Protein AF-A0A9C9VFX3-F1 (afdb_monomer_lite)

Structure (mmCIF, N/CA/C/O backbone):
data_AF-A0A9C9VFX3-F1
#
_entry.id   AF-A0A9C9VFX3-F1
#
loop_
_atom_site.group_PDB
_atom_site.id
_atom_site.type_symbol
_atom_site.label_atom_id
_atom_site.label_alt_id
_atom_site.label_comp_id
_atom_site.label_asym_id
_atom_site.label_entity_id
_atom_site.label_seq_id
_atom_site.pdbx_PDB_ins_code
_atom_site.Cartn_x
_atom_site.Cartn_y
_atom_site.Cartn_z
_atom_site.occupancy
_atom_site.B_iso_or_equiv
_atom_site.auth_seq_id
_atom_site.auth_comp_id
_atom_site.auth_asym_id
_atom_site.auth_atom_id
_atom_site.pdbx_PDB_model_num
ATOM 1 N N . MET A 1 1 ? -6.877 1.352 10.271 1.00 96.31 1 MET A N 1
ATOM 2 C CA . MET A 1 1 ? -5.963 1.956 9.284 1.00 96.31 1 MET A CA 1
ATOM 3 C C . MET A 1 1 ? -5.619 0.929 8.211 1.00 96.31 1 MET A C 1
ATOM 5 O O . MET A 1 1 ? -5.353 -0.226 8.544 1.00 96.31 1 MET A O 1
ATOM 9 N N . LEU A 1 2 ? -5.670 1.345 6.948 1.00 98.44 2 LEU A N 1
ATOM 10 C CA . LEU A 1 2 ? -5.241 0.596 5.768 1.00 98.44 2 LEU A CA 1
ATOM 11 C C . LEU A 1 2 ? -3.828 1.050 5.392 1.00 98.44 2 LEU A C 1
ATOM 13 O O . LEU A 1 2 ? -3.594 2.249 5.270 1.00 98.44 2 LEU A O 1
ATOM 17 N N . LEU A 1 3 ? -2.905 0.109 5.200 1.00 98.44 3 LEU A N 1
ATOM 18 C CA . LEU A 1 3 ? -1.584 0.405 4.649 1.00 98.44 3 LEU A CA 1
ATOM 19 C C . LEU A 1 3 ? -1.596 0.157 3.139 1.00 98.44 3 LEU A C 1
ATOM 21 O O . LEU A 1 3 ? -1.888 -0.952 2.693 1.00 98.44 3 LEU A O 1
ATOM 25 N N . MET A 1 4 ? -1.273 1.192 2.371 1.00 97.94 4 MET A N 1
ATOM 26 C CA . MET A 1 4 ? -1.066 1.143 0.929 1.00 97.94 4 MET A CA 1
ATOM 27 C C . MET A 1 4 ? 0.438 1.100 0.644 1.00 97.94 4 MET A C 1
ATOM 29 O O . MET A 1 4 ? 1.141 2.072 0.929 1.00 97.94 4 MET A O 1
ATOM 33 N N . ILE A 1 5 ? 0.921 0.002 0.064 1.00 97.44 5 ILE A N 1
ATOM 34 C CA . ILE A 1 5 ? 2.276 -0.079 -0.489 1.00 97.44 5 ILE A CA 1
A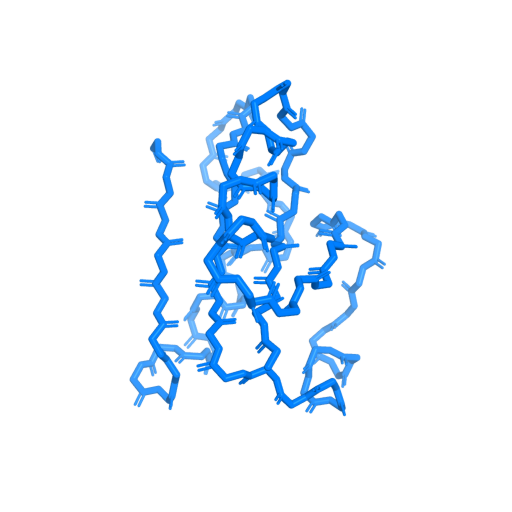TOM 35 C C . ILE A 1 5 ? 2.231 0.413 -1.936 1.00 97.44 5 ILE A C 1
ATOM 37 O O . ILE A 1 5 ? 1.645 -0.241 -2.796 1.00 97.44 5 ILE A O 1
ATOM 41 N N . ASP A 1 6 ? 2.825 1.579 -2.178 1.00 96.31 6 ASP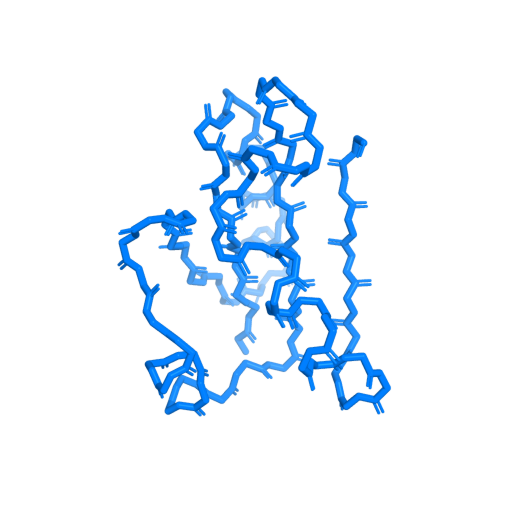 A N 1
ATOM 42 C CA . ASP A 1 6 ? 2.911 2.228 -3.483 1.00 96.31 6 ASP A CA 1
ATOM 43 C C . ASP A 1 6 ? 4.136 1.724 -4.261 1.00 96.31 6 ASP A C 1
ATOM 45 O O . ASP A 1 6 ? 5.283 1.963 -3.874 1.00 96.31 6 ASP A O 1
ATOM 49 N N . ASN A 1 7 ? 3.892 1.054 -5.384 1.00 94.44 7 ASN A N 1
ATOM 50 C CA . ASN A 1 7 ? 4.903 0.631 -6.352 1.00 94.44 7 ASN A CA 1
ATOM 51 C C . ASN A 1 7 ? 5.164 1.710 -7.420 1.00 94.44 7 ASN A C 1
ATOM 53 O O . ASN A 1 7 ? 5.469 1.386 -8.564 1.00 94.44 7 ASN A O 1
ATOM 57 N N . TYR A 1 8 ? 5.063 2.992 -7.049 1.00 92.62 8 TYR A N 1
ATOM 58 C CA . TYR A 1 8 ? 5.260 4.145 -7.934 1.00 92.62 8 TYR A CA 1
ATOM 59 C C . TYR A 1 8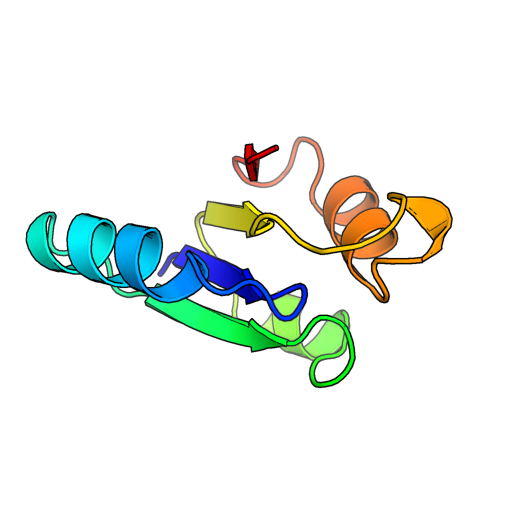 ? 4.249 4.217 -9.087 1.00 92.62 8 TYR A C 1
ATOM 61 O O . TYR A 1 8 ? 4.598 4.569 -10.218 1.00 92.62 8 TYR A O 1
ATOM 69 N N . ASP A 1 9 ? 2.983 3.906 -8.807 1.00 91.81 9 ASP A N 1
ATOM 70 C CA . ASP A 1 9 ? 1.935 3.934 -9.824 1.00 91.81 9 ASP A CA 1
ATOM 71 C C . ASP A 1 9 ? 1.175 5.260 -9.883 1.00 91.81 9 ASP A C 1
ATOM 73 O O . ASP A 1 9 ? 0.947 5.956 -8.893 1.00 91.81 9 ASP A O 1
ATOM 77 N N . SER A 1 10 ? 0.739 5.605 -11.094 1.00 91.81 10 SER A N 1
ATOM 78 C CA . SER A 1 10 ? -0.011 6.836 -11.345 1.00 91.81 10 SER A CA 1
ATOM 79 C C . SER A 1 10 ? -1.456 6.774 -10.837 1.00 91.81 10 SER A C 1
ATOM 81 O O . SER A 1 10 ? -2.092 7.820 -10.707 1.00 91.81 10 SER A O 1
ATOM 83 N N . PHE A 1 11 ? -1.990 5.585 -10.534 1.00 93.06 11 PHE A N 1
ATOM 84 C CA . PHE A 1 11 ? -3.35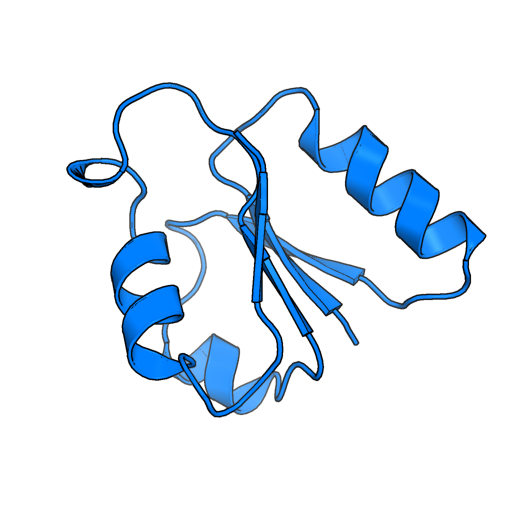9 5.396 -10.053 1.00 93.06 11 PHE A CA 1
ATOM 85 C C . PHE A 1 11 ? -3.465 5.166 -8.543 1.00 93.06 11 PHE A C 1
ATOM 87 O O . PHE A 1 11 ? -4.589 5.120 -8.037 1.00 93.06 11 PHE A O 1
ATOM 94 N N . THR A 1 12 ? -2.354 5.100 -7.797 1.00 94.75 12 THR A N 1
ATOM 95 C CA . THR A 1 12 ? -2.359 4.939 -6.329 1.00 94.75 12 THR A CA 1
ATOM 96 C C . THR A 1 12 ? -3.310 5.934 -5.650 1.00 94.75 12 THR A C 1
ATOM 98 O O . THR A 1 12 ? -4.127 5.550 -4.811 1.00 94.75 12 THR A O 1
ATOM 101 N N . TYR A 1 13 ? -3.303 7.201 -6.075 1.00 93.56 13 TYR A N 1
ATOM 102 C CA . TYR A 1 13 ? -4.164 8.237 -5.494 1.00 93.56 13 TYR A CA 1
ATOM 103 C C . TYR A 1 13 ? -5.661 8.054 -5.768 1.00 93.56 13 TYR A C 1
ATOM 105 O O . TYR A 1 13 ? -6.466 8.485 -4.947 1.00 93.56 13 TYR A O 1
ATOM 113 N N . ASN A 1 14 ? -6.051 7.366 -6.845 1.00 96.44 14 ASN A N 1
ATOM 114 C CA . ASN A 1 14 ? -7.462 7.048 -7.082 1.00 96.44 14 ASN A CA 1
ATOM 115 C C . ASN A 1 14 ? -7.989 6.090 -6.004 1.00 96.44 14 ASN A C 1
ATOM 117 O O . ASN A 1 14 ? -9.095 6.270 -5.498 1.00 96.44 14 ASN A O 1
ATOM 121 N N . LEU A 1 15 ? -7.179 5.095 -5.625 1.00 96.12 15 LEU A N 1
ATOM 122 C CA . LEU A 1 15 ? -7.523 4.150 -4.562 1.00 96.12 15 LEU A CA 1
ATOM 123 C C . LEU A 1 15 ? -7.554 4.850 -3.201 1.00 96.12 15 LEU A C 1
ATOM 125 O O . LEU A 1 15 ? -8.526 4.710 -2.463 1.00 96.12 15 LEU A O 1
ATOM 129 N N . VAL A 1 16 ? -6.521 5.640 -2.890 1.00 97.19 16 VAL A N 1
ATOM 130 C CA . VAL A 1 16 ? -6.433 6.407 -1.634 1.00 97.19 16 VAL A CA 1
ATOM 131 C C . VAL A 1 16 ? -7.637 7.335 -1.473 1.00 97.19 16 VAL A C 1
ATOM 133 O O . VAL A 1 16 ? -8.251 7.349 -0.408 1.00 97.19 16 VAL A O 1
ATOM 136 N N . GLN A 1 17 ? -8.009 8.071 -2.527 1.00 98.19 17 GLN A N 1
ATOM 137 C CA . GLN A 1 17 ? -9.168 8.960 -2.495 1.00 98.19 17 GLN A CA 1
ATOM 138 C C . GLN A 1 17 ? -10.453 8.181 -2.205 1.00 98.19 17 GLN A C 1
ATOM 140 O O . GLN A 1 17 ? -11.191 8.555 -1.298 1.00 98.19 17 GLN A O 1
ATOM 145 N N . TYR A 1 18 ? -10.702 7.084 -2.923 1.00 97.81 18 TYR A N 1
ATOM 146 C CA . TYR A 1 18 ? -11.925 6.305 -2.741 1.00 97.81 18 TYR A CA 1
ATOM 147 C C . TYR A 1 18 ? -12.022 5.681 -1.341 1.00 97.81 18 TYR A C 1
ATOM 149 O O . TYR A 1 18 ? -13.073 5.731 -0.707 1.00 97.81 18 TYR A O 1
ATOM 157 N N . PHE A 1 19 ? -10.922 5.151 -0.800 1.00 97.75 19 PHE A N 1
ATOM 158 C CA . PHE A 1 19 ? -10.897 4.678 0.586 1.00 97.75 19 PHE A CA 1
ATOM 159 C C . PHE A 1 19 ? -11.148 5.814 1.588 1.00 97.75 19 PHE A C 1
ATOM 161 O O . PHE A 1 19 ? -11.898 5.625 2.547 1.00 97.75 19 PHE A O 1
ATOM 168 N N . GLY A 1 20 ? -10.595 7.002 1.337 1.00 97.62 20 GLY A N 1
ATOM 169 C CA . GLY A 1 20 ? -10.874 8.199 2.127 1.00 97.62 20 GLY A CA 1
ATOM 170 C C . GLY A 1 20 ? -12.350 8.615 2.087 1.00 97.62 20 GLY A C 1
ATOM 171 O O . GLY A 1 20 ? -12.921 8.929 3.129 1.00 97.62 20 GLY A O 1
ATOM 172 N N . GLU A 1 21 ? -13.002 8.547 0.922 1.00 98.38 21 GLU A N 1
ATOM 173 C CA . GLU A 1 21 ? -14.447 8.792 0.765 1.00 98.38 21 GLU A CA 1
ATOM 174 C C . GLU A 1 21 ? -15.300 7.791 1.565 1.00 98.38 21 GLU A C 1
ATOM 176 O O . GLU A 1 21 ? -16.368 8.145 2.066 1.00 98.38 21 GLU A O 1
ATOM 181 N N . LEU A 1 22 ? -14.808 6.562 1.755 1.00 97.88 22 LEU A N 1
ATOM 182 C CA . LEU A 1 22 ? -15.420 5.542 2.615 1.00 97.88 22 LEU A CA 1
ATOM 183 C C . LEU A 1 22 ? -15.100 5.720 4.113 1.00 97.88 22 LEU A C 1
ATOM 185 O O . LEU A 1 22 ? -15.538 4.911 4.932 1.00 97.88 22 LEU A O 1
ATOM 189 N N . GLY A 1 23 ? -14.348 6.757 4.490 1.00 97.69 23 GLY A N 1
ATOM 190 C CA . GLY A 1 23 ? -13.949 7.026 5.873 1.00 97.69 23 GLY A CA 1
ATOM 191 C C . GLY A 1 23 ? -12.815 6.134 6.384 1.00 97.69 23 GLY A C 1
ATOM 192 O O . GLY A 1 23 ? -12.627 6.019 7.596 1.00 97.69 23 GLY A O 1
ATOM 193 N N . VAL A 1 24 ? -12.066 5.484 5.489 1.00 98.12 24 VAL A N 1
ATOM 194 C CA . VAL A 1 24 ? -10.904 4.667 5.852 1.00 98.12 24 VAL A CA 1
ATOM 195 C C . VAL A 1 24 ? -9.673 5.561 5.966 1.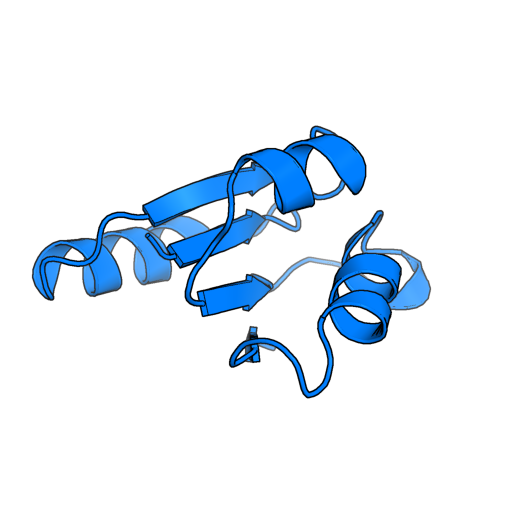00 98.12 24 VAL A C 1
ATOM 197 O O . VAL A 1 24 ? -9.310 6.272 5.033 1.00 98.12 24 VAL A O 1
ATOM 200 N N . GLU A 1 25 ? -8.995 5.490 7.106 1.00 97.81 25 GLU A N 1
ATOM 201 C CA . GLU A 1 25 ? -7.664 6.071 7.274 1.00 97.81 25 GLU A CA 1
ATOM 202 C C . GLU A 1 25 ? -6.638 5.246 6.487 1.00 97.81 25 GLU A C 1
ATOM 204 O O . GLU A 1 25 ? -6.460 4.053 6.765 1.00 97.81 25 GLU A O 1
ATOM 209 N N . VAL A 1 26 ? -5.981 5.883 5.516 1.00 98.12 26 VAL A N 1
ATOM 210 C CA . VAL A 1 26 ? -4.986 5.262 4.636 1.00 98.12 26 VAL A CA 1
ATOM 211 C C . VAL A 1 26 ? -3.607 5.856 4.902 1.00 98.12 26 VAL A C 1
ATOM 213 O O . VAL A 1 26 ? -3.416 7.060 4.758 1.00 98.12 26 VAL A O 1
ATOM 216 N N . GLU A 1 27 ? -2.648 4.994 5.223 1.00 98.06 27 GLU A N 1
ATOM 217 C CA . GLU A 1 27 ? -1.222 5.318 5.274 1.00 98.06 27 GLU A CA 1
ATOM 218 C C . GLU A 1 27 ? -0.570 4.812 3.984 1.00 98.06 27 GLU A C 1
ATOM 220 O O . GLU A 1 27 ? -0.720 3.641 3.636 1.00 98.06 27 GLU A O 1
ATOM 225 N N . VAL A 1 28 ? 0.142 5.678 3.258 1.00 97.88 28 VAL A N 1
ATOM 226 C CA . VAL A 1 28 ? 0.814 5.313 1.998 1.00 97.88 28 VAL A CA 1
ATOM 227 C C . VAL A 1 28 ? 2.319 5.265 2.217 1.00 97.88 28 VAL A C 1
ATOM 229 O O . VAL A 1 28 ? 2.917 6.240 2.672 1.00 97.88 28 VAL A O 1
ATOM 232 N N . ARG A 1 29 ? 2.949 4.148 1.849 1.00 97.62 29 ARG A N 1
ATOM 233 C CA . ARG A 1 29 ? 4.404 3.964 1.894 1.00 97.62 29 ARG A CA 1
ATOM 234 C C . ARG A 1 29 ? 4.891 3.396 0.574 1.00 97.62 29 ARG A C 1
ATOM 236 O O . ARG A 1 29 ? 4.271 2.493 0.033 1.00 97.62 29 ARG A O 1
ATOM 243 N N . ARG A 1 30 ? 6.003 3.911 0.052 1.00 96.00 30 ARG A N 1
ATOM 244 C CA . ARG A 1 30 ? 6.619 3.334 -1.149 1.00 96.00 30 ARG A CA 1
ATOM 245 C C . ARG A 1 30 ? 7.312 2.023 -0.813 1.00 96.00 30 ARG A C 1
ATOM 247 O O . ARG A 1 30 ? 7.832 1.881 0.293 1.00 96.00 30 ARG A O 1
ATOM 254 N N . ASN A 1 31 ? 7.330 1.102 -1.771 1.00 94.94 31 ASN A N 1
ATOM 255 C CA . ASN A 1 31 ? 7.871 -0.254 -1.621 1.00 94.94 31 ASN A CA 1
ATOM 256 C C . ASN A 1 31 ? 9.366 -0.339 -1.230 1.00 94.94 31 ASN A C 1
ATOM 258 O O . ASN A 1 31 ? 9.844 -1.420 -0.890 1.00 94.94 31 ASN A O 1
ATOM 262 N N . ASP A 1 32 ? 10.089 0.778 -1.278 1.00 94.94 32 ASP A N 1
ATOM 263 C CA . ASP A 1 32 ? 11.511 0.931 -0.967 1.00 94.94 32 ASP A CA 1
ATOM 264 C C . ASP A 1 32 ? 11.778 1.927 0.181 1.00 94.94 32 ASP A C 1
ATOM 266 O O . ASP A 1 32 ? 12.927 2.150 0.562 1.00 94.94 32 ASP A O 1
ATOM 270 N N . CYS A 1 33 ? 10.725 2.527 0.744 1.00 96.31 33 CYS A N 1
ATOM 271 C CA . CYS A 1 33 ? 10.794 3.560 1.784 1.00 96.31 33 CYS A CA 1
ATOM 272 C C . CYS A 1 33 ? 10.158 3.108 3.110 1.00 96.31 33 CYS A C 1
ATOM 274 O O . CYS A 1 33 ? 9.751 3.950 3.916 1.00 96.31 33 CYS A O 1
ATOM 276 N N . VAL A 1 34 ? 10.008 1.799 3.311 1.00 96.50 34 VAL A N 1
ATOM 277 C CA . VAL A 1 34 ? 9.455 1.209 4.534 1.00 96.50 34 VAL A CA 1
ATOM 278 C C . VAL A 1 34 ? 10.071 -0.165 4.785 1.00 96.50 34 VAL A C 1
ATOM 280 O O . VAL A 1 34 ? 10.321 -0.908 3.835 1.00 96.50 34 VAL A O 1
ATOM 283 N N . THR A 1 35 ? 10.315 -0.511 6.048 1.00 97.12 35 THR A N 1
ATOM 284 C CA . THR A 1 35 ? 10.789 -1.850 6.441 1.00 97.12 35 THR A CA 1
ATOM 285 C C . THR A 1 35 ? 9.666 -2.716 7.012 1.00 97.12 35 THR A C 1
ATOM 287 O O . THR A 1 35 ? 8.610 -2.220 7.406 1.00 97.12 35 THR A O 1
ATOM 290 N N . MET A 1 36 ? 9.886 -4.031 7.095 1.00 97.06 36 MET A N 1
ATOM 291 C CA . MET A 1 36 ? 8.914 -4.956 7.691 1.00 97.06 36 MET A CA 1
ATOM 292 C C . MET A 1 36 ? 8.612 -4.604 9.155 1.00 97.06 36 MET A C 1
ATOM 294 O O . MET A 1 36 ? 7.456 -4.625 9.567 1.00 97.06 36 MET A O 1
ATOM 298 N N . GLU A 1 37 ? 9.629 -4.228 9.932 1.00 97.62 37 GLU A N 1
ATOM 299 C CA . GLU A 1 37 ? 9.479 -3.853 11.342 1.00 97.62 37 GLU A CA 1
ATOM 300 C C . GLU A 1 37 ? 8.633 -2.588 11.507 1.00 97.62 37 GLU A C 1
ATOM 302 O O . GLU A 1 37 ? 7.813 -2.499 12.421 1.00 97.62 37 GLU A O 1
ATOM 307 N N . GLU A 1 38 ? 8.798 -1.611 10.611 1.00 97.88 38 GLU A N 1
ATOM 308 C CA . GLU A 1 38 ? 7.964 -0.410 10.591 1.00 97.88 38 GLU A CA 1
ATOM 309 C C . GLU A 1 38 ? 6.507 -0.759 10.267 1.00 97.88 38 GLU A C 1
ATOM 311 O O . GLU A 1 38 ? 5.597 -0.239 10.912 1.00 97.88 38 GLU A O 1
ATOM 316 N N . ILE A 1 39 ? 6.271 -1.682 9.327 1.00 97.62 39 ILE A N 1
ATOM 317 C CA . ILE A 1 39 ? 4.922 -2.165 8.992 1.00 97.62 39 ILE A CA 1
ATOM 318 C C . ILE A 1 39 ? 4.284 -2.895 10.180 1.00 97.62 39 ILE A C 1
ATOM 320 O O . ILE A 1 39 ? 3.113 -2.663 10.482 1.00 97.62 39 ILE A O 1
ATOM 324 N N . GLU A 1 40 ? 5.028 -3.750 10.883 1.00 97.25 40 GLU A N 1
ATOM 325 C CA . GLU A 1 40 ? 4.529 -4.414 12.092 1.00 97.25 40 GLU A CA 1
ATOM 326 C C . GLU A 1 40 ? 4.187 -3.402 13.194 1.00 97.25 40 GLU A C 1
ATOM 328 O O . GLU A 1 40 ? 3.128 -3.503 13.818 1.00 97.25 40 GLU A O 1
ATOM 333 N N . ALA A 1 41 ? 5.040 -2.394 13.402 1.00 98.00 41 ALA A N 1
ATOM 334 C CA . ALA A 1 41 ? 4.820 -1.342 14.391 1.00 98.00 41 ALA A CA 1
ATOM 335 C C . ALA A 1 41 ? 3.606 -0.457 14.060 1.00 98.00 41 ALA A C 1
ATOM 337 O O . ALA A 1 41 ? 2.915 0.008 14.968 1.00 98.00 41 ALA A O 1
ATOM 338 N N . LEU A 1 42 ? 3.323 -0.255 12.770 1.00 97.31 42 LEU A N 1
ATOM 339 C CA . LEU A 1 42 ? 2.126 0.432 12.282 1.00 97.31 42 LEU A CA 1
ATOM 340 C C . LEU A 1 42 ? 0.830 -0.349 12.557 1.00 97.31 42 LEU A C 1
ATOM 342 O O . LEU A 1 42 ? -0.245 0.251 12.564 1.00 97.31 42 LEU A O 1
ATOM 346 N N . ALA A 1 43 ? 0.917 -1.665 12.780 1.00 97.50 43 ALA A N 1
ATOM 347 C CA . ALA A 1 43 ? -0.210 -2.555 13.064 1.00 97.50 43 ALA A CA 1
ATOM 348 C C . ALA A 1 43 ? -1.428 -2.348 12.124 1.00 97.50 43 ALA A C 1
ATOM 350 O O . ALA A 1 43 ? -2.547 -2.094 12.595 1.00 97.50 43 ALA A O 1
ATOM 351 N N . PRO A 1 44 ? -1.247 -2.432 10.788 1.00 98.00 44 PRO A N 1
ATOM 352 C CA . PRO A 1 44 ? -2.333 -2.210 9.841 1.00 98.00 44 PRO A CA 1
ATOM 353 C C . PRO A 1 44 ? -3.430 -3.272 9.970 1.00 98.00 44 PRO A C 1
ATOM 355 O O . PRO A 1 44 ? -3.171 -4.445 10.230 1.00 98.00 44 PRO A O 1
ATOM 358 N N . GLN A 1 45 ? -4.677 -2.861 9.737 1.00 98.12 45 GLN A N 1
ATOM 359 C CA . GLN A 1 45 ? -5.835 -3.767 9.727 1.00 98.12 45 GLN A CA 1
ATOM 360 C C . GLN A 1 45 ? -6.074 -4.381 8.344 1.00 98.12 45 GLN A C 1
ATOM 362 O O . GLN A 1 45 ? -6.652 -5.460 8.239 1.00 98.12 45 GLN A O 1
ATOM 367 N N . TRP A 1 46 ? -5.628 -3.687 7.296 1.00 98.19 46 TRP A N 1
ATOM 368 C CA . TRP A 1 46 ? -5.733 -4.097 5.901 1.00 98.19 46 TRP A CA 1
ATOM 369 C C . TRP A 1 46 ? -4.473 -3.693 5.157 1.00 98.19 46 TRP A C 1
ATOM 371 O O . TRP A 1 46 ? -3.896 -2.640 5.443 1.00 98.19 46 TRP A O 1
ATOM 381 N N . LEU A 1 47 ? -4.101 -4.503 4.174 1.00 98.19 47 LEU A N 1
ATOM 382 C CA . LEU A 1 47 ? -2.991 -4.221 3.283 1.00 98.19 47 LEU A CA 1
ATOM 383 C C . LEU A 1 47 ? -3.492 -4.100 1.844 1.00 98.19 47 LEU A C 1
ATOM 385 O O . LEU A 1 47 ? -4.221 -4.970 1.362 1.00 98.19 47 LEU A O 1
ATOM 389 N N . VAL A 1 48 ? -3.077 -3.044 1.152 1.00 97.94 48 VAL A N 1
ATOM 390 C CA . VAL A 1 48 ? -3.273 -2.898 -0.291 1.00 97.94 48 VAL A CA 1
ATOM 391 C C . VAL A 1 48 ? -1.913 -2.740 -0.952 1.00 97.94 48 VAL A C 1
ATOM 393 O O . VAL A 1 48 ? -1.122 -1.893 -0.545 1.00 97.94 48 VAL A O 1
ATOM 396 N N . ILE A 1 49 ? -1.645 -3.558 -1.963 1.00 96.69 49 ILE A N 1
ATOM 397 C CA . ILE A 1 49 ? -0.488 -3.393 -2.843 1.00 96.69 49 ILE A CA 1
ATOM 398 C C . ILE A 1 49 ? -0.988 -2.678 -4.095 1.00 96.69 49 ILE A C 1
ATOM 400 O O . ILE A 1 49 ? -1.886 -3.187 -4.775 1.00 96.69 49 ILE A O 1
ATOM 404 N N . SER A 1 50 ? -0.460 -1.483 -4.360 1.00 94.31 50 SER A N 1
ATOM 405 C CA . SER A 1 50 ? -0.850 -0.704 -5.532 1.00 94.31 50 SER A CA 1
ATOM 406 C C . SER A 1 50 ? -0.409 -1.404 -6.824 1.00 94.31 50 SER A C 1
ATOM 408 O O . SER A 1 50 ? 0.526 -2.218 -6.791 1.00 94.31 50 SER A O 1
ATOM 410 N N . PRO A 1 51 ? -0.983 -1.015 -7.978 1.00 87.31 51 PRO A N 1
ATOM 411 C CA . PRO A 1 51 ? -0.372 -1.320 -9.265 1.00 87.31 51 PRO A CA 1
ATOM 412 C C . PRO A 1 51 ? 1.058 -0.773 -9.310 1.00 87.31 51 PRO A C 1
ATOM 414 O O . PRO A 1 51 ? 1.458 0.022 -8.455 1.00 87.31 51 PRO A O 1
ATOM 417 N N . GLY A 1 52 ? 1.825 -1.169 -10.315 1.00 83.88 52 GLY A N 1
ATOM 418 C CA . GLY A 1 52 ? 3.163 -0.644 -10.552 1.00 83.88 52 GLY A CA 1
ATOM 419 C C . GLY A 1 52 ? 3.635 -0.981 -11.960 1.00 83.88 52 GLY A C 1
ATOM 420 O O . GLY A 1 52 ? 3.142 -1.941 -12.560 1.00 83.88 52 GLY A O 1
ATOM 421 N N . PRO A 1 53 ? 4.578 -0.210 -12.522 1.00 72.62 53 PRO A N 1
ATOM 422 C CA . PRO A 1 53 ? 5.348 -0.695 -13.653 1.00 72.62 53 PRO A CA 1
ATOM 423 C C . PRO A 1 53 ? 6.190 -1.900 -13.201 1.00 72.62 53 PRO A C 1
ATOM 425 O O . PRO A 1 53 ? 6.604 -1.963 -12.046 1.00 72.62 53 PRO A O 1
ATOM 428 N N . CYS A 1 54 ? 6.497 -2.804 -14.133 1.00 72.56 54 CYS A N 1
ATOM 429 C CA . CYS A 1 54 ? 7.374 -3.972 -13.940 1.00 72.56 54 CYS A CA 1
ATOM 430 C C . CYS A 1 54 ? 6.702 -5.225 -13.341 1.00 72.56 54 CYS A C 1
ATOM 432 O O . CYS A 1 54 ? 5.485 -5.299 -13.178 1.00 72.56 54 CYS A O 1
ATOM 434 N N . THR A 1 55 ? 7.504 -6.276 -13.152 1.00 79.62 55 THR A N 1
ATOM 435 C CA . THR A 1 55 ? 7.048 -7.593 -12.681 1.00 79.62 55 THR A CA 1
ATOM 436 C C . THR A 1 55 ? 7.084 -7.692 -11.151 1.00 79.62 55 THR A C 1
ATOM 438 O O . THR A 1 55 ? 7.816 -6.933 -10.516 1.00 79.62 55 THR A O 1
ATOM 441 N N . PRO A 1 56 ? 6.342 -8.632 -10.526 1.00 78.25 56 PRO A N 1
ATOM 442 C CA . PRO A 1 56 ? 6.335 -8.779 -9.068 1.00 78.25 56 PRO A CA 1
ATOM 443 C C . PRO A 1 56 ? 7.725 -8.960 -8.441 1.00 78.25 56 PRO A C 1
ATOM 445 O O . PRO A 1 56 ? 7.951 -8.488 -7.330 1.00 78.25 56 PRO A O 1
ATOM 448 N N . ASP A 1 57 ? 8.662 -9.585 -9.159 1.00 78.00 57 ASP A N 1
ATOM 449 C CA . ASP A 1 57 ? 10.037 -9.820 -8.693 1.00 78.00 57 ASP A CA 1
ATOM 450 C C . ASP A 1 57 ? 10.845 -8.517 -8.525 1.00 78.00 57 ASP A C 1
ATOM 452 O O . ASP A 1 57 ? 11.875 -8.500 -7.856 1.00 78.00 57 ASP A O 1
ATOM 456 N N . GLU A 1 58 ? 10.369 -7.415 -9.106 1.00 78.19 58 GLU A N 1
ATOM 457 C CA . GLU A 1 58 ? 10.993 -6.090 -9.054 1.00 78.19 58 GLU A CA 1
ATOM 458 C C . GLU A 1 58 ? 10.235 -5.126 -8.118 1.00 78.19 58 GLU A C 1
ATOM 460 O O . GLU A 1 58 ? 10.630 -3.971 -7.964 1.00 78.19 58 GLU A O 1
ATOM 465 N N . ALA A 1 59 ? 9.165 -5.583 -7.455 1.00 80.69 59 ALA A N 1
ATOM 466 C CA . ALA A 1 59 ? 8.251 -4.756 -6.657 1.00 80.69 59 ALA A CA 1
ATOM 467 C C . ALA A 1 59 ? 8.735 -4.471 -5.216 1.00 80.69 59 ALA A C 1
ATOM 469 O O . ALA A 1 59 ? 7.922 -4.344 -4.291 1.00 80.69 59 ALA A O 1
ATOM 470 N N . GLY A 1 60 ? 10.052 -4.377 -5.011 1.00 87.19 60 GLY A N 1
ATOM 471 C CA . GLY A 1 60 ? 10.661 -4.079 -3.711 1.00 87.19 60 GLY A CA 1
ATOM 472 C C . GLY A 1 60 ? 10.189 -5.026 -2.601 1.00 87.19 60 GLY A C 1
ATOM 473 O O . GLY A 1 60 ? 10.109 -6.239 -2.793 1.00 87.19 60 GLY A O 1
ATOM 474 N N . ILE A 1 61 ? 9.831 -4.470 -1.439 1.00 93.19 61 ILE A N 1
ATOM 475 C CA . ILE A 1 61 ? 9.406 -5.249 -0.263 1.00 93.19 61 ILE A CA 1
ATOM 476 C C . ILE A 1 61 ? 8.033 -5.936 -0.430 1.00 93.19 61 ILE A C 1
ATOM 478 O O . ILE A 1 61 ? 7.631 -6.740 0.410 1.00 93.19 61 ILE A O 1
ATOM 482 N N . SER A 1 62 ? 7.284 -5.648 -1.503 1.00 93.31 62 SER A N 1
ATOM 483 C CA . SER A 1 62 ? 5.877 -6.059 -1.645 1.00 93.31 62 SER A CA 1
ATOM 484 C C . SER A 1 62 ? 5.664 -7.571 -1.522 1.00 93.31 62 SER A C 1
ATOM 486 O O . SER A 1 62 ? 4.732 -8.003 -0.843 1.00 93.31 62 SER A O 1
ATOM 488 N N . LEU A 1 63 ? 6.528 -8.391 -2.133 1.00 92.94 63 LEU A N 1
ATOM 489 C CA . LEU A 1 63 ? 6.416 -9.854 -2.049 1.00 92.94 63 LEU A CA 1
ATOM 490 C C . LEU A 1 63 ? 6.655 -10.369 -0.627 1.00 92.94 63 LEU A C 1
ATOM 492 O O . LEU A 1 63 ? 5.913 -11.231 -0.153 1.00 92.94 63 LEU A O 1
ATOM 496 N N . GLU A 1 64 ? 7.656 -9.822 0.063 1.00 94.81 64 GLU A N 1
ATOM 497 C CA . GLU A 1 64 ? 7.964 -10.186 1.447 1.00 94.81 64 GLU A CA 1
ATOM 498 C C . GLU A 1 64 ? 6.811 -9.805 2.378 1.00 94.81 64 GLU A C 1
ATOM 500 O O . GLU A 1 64 ? 6.395 -10.613 3.209 1.00 94.81 64 GLU A O 1
ATOM 505 N N . VAL A 1 65 ? 6.227 -8.617 2.188 1.00 96.00 65 VAL A N 1
ATOM 506 C CA . VAL A 1 65 ? 5.041 -8.154 2.923 1.00 96.00 65 VAL A CA 1
ATOM 507 C C . VAL A 1 65 ? 3.859 -9.094 2.703 1.00 96.00 65 VAL A C 1
ATOM 509 O O . VAL A 1 65 ? 3.244 -9.535 3.675 1.00 96.00 65 VAL A O 1
ATOM 512 N N . ILE A 1 66 ? 3.556 -9.464 1.455 1.00 95.50 66 ILE A N 1
ATOM 513 C CA . ILE A 1 66 ? 2.461 -10.399 1.166 1.00 95.50 66 ILE A CA 1
ATOM 514 C C . ILE A 1 66 ? 2.688 -11.729 1.886 1.00 95.50 66 ILE A C 1
ATOM 516 O O . ILE A 1 66 ? 1.786 -12.220 2.561 1.00 95.50 66 ILE A O 1
ATOM 520 N N . GLN A 1 67 ? 3.883 -12.311 1.764 1.00 96.31 67 GLN A N 1
ATOM 521 C CA . GLN A 1 67 ? 4.200 -13.603 2.375 1.00 96.31 67 GLN A CA 1
ATOM 522 C C . GLN A 1 67 ? 4.127 -13.550 3.902 1.00 96.31 67 GLN A C 1
ATOM 524 O O . GLN A 1 67 ? 3.584 -14.462 4.526 1.00 96.31 67 GLN A O 1
ATOM 529 N N . HIS A 1 68 ? 4.638 -12.476 4.504 1.00 97.25 68 HIS A N 1
ATOM 530 C CA . HIS A 1 68 ? 4.642 -12.295 5.948 1.00 97.25 68 HIS A CA 1
ATOM 531 C C . HIS A 1 68 ? 3.220 -12.155 6.519 1.00 97.25 68 HIS A C 1
ATOM 533 O O . HIS A 1 68 ? 2.899 -12.744 7.556 1.00 97.25 68 HIS A O 1
ATOM 539 N N . PHE A 1 69 ? 2.358 -11.387 5.846 1.00 97.62 69 PHE A N 1
ATOM 540 C CA . PHE A 1 69 ? 1.010 -11.062 6.321 1.00 97.62 69 PHE A CA 1
ATOM 541 C C . PHE A 1 69 ? -0.091 -11.994 5.797 1.00 97.62 69 PHE A C 1
ATOM 543 O O . PHE A 1 69 ? -1.235 -11.903 6.257 1.00 97.62 69 PHE A O 1
ATOM 550 N N . ALA A 1 70 ? 0.229 -12.916 4.886 1.00 97.25 70 ALA A N 1
ATOM 551 C CA . ALA A 1 70 ? -0.711 -13.899 4.360 1.00 97.25 70 ALA A CA 1
ATOM 552 C C . ALA A 1 70 ? -1.395 -14.686 5.492 1.00 97.25 70 ALA A C 1
ATOM 554 O O . ALA A 1 70 ? -0.753 -15.290 6.350 1.00 97.25 70 ALA A O 1
ATOM 555 N N . GLY A 1 71 ? -2.730 -14.661 5.500 1.00 96.88 71 GLY A N 1
ATOM 556 C CA . GLY A 1 71 ? -3.548 -15.312 6.526 1.00 96.88 71 GLY A CA 1
ATOM 557 C C . GLY A 1 71 ? -3.585 -14.599 7.885 1.00 96.88 71 GLY A C 1
ATOM 558 O O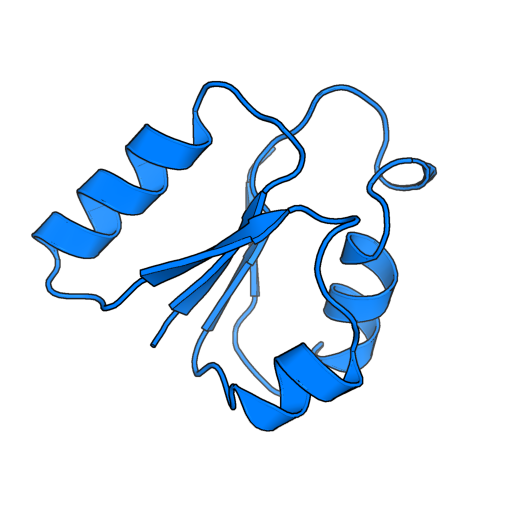 . GLY A 1 71 ? -4.265 -15.090 8.784 1.00 96.88 71 GLY A O 1
ATOM 559 N N . ARG A 1 72 ? -2.901 -13.455 8.049 1.00 97.25 72 ARG A N 1
ATOM 560 C CA . ARG A 1 72 ? -2.914 -12.646 9.283 1.00 97.25 72 ARG A CA 1
ATOM 561 C C . ARG A 1 72 ? -3.840 -11.442 9.173 1.00 97.25 72 ARG A C 1
ATOM 563 O O . ARG A 1 72 ? -4.651 -11.216 10.066 1.00 97.25 72 ARG A O 1
ATOM 570 N N . ILE A 1 73 ? -3.737 -10.700 8.073 1.00 97.50 73 ILE A N 1
ATOM 571 C CA . ILE A 1 73 ? -4.623 -9.576 7.746 1.00 97.50 73 ILE A CA 1
ATOM 572 C C . ILE A 1 73 ? -5.124 -9.712 6.303 1.00 97.50 73 ILE A C 1
ATOM 574 O O . ILE A 1 73 ? -4.464 -10.369 5.494 1.00 97.50 73 ILE A O 1
ATOM 578 N N . PRO A 1 74 ? -6.288 -9.140 5.950 1.00 98.19 74 PRO A N 1
ATOM 579 C CA . PRO A 1 74 ? -6.758 -9.143 4.572 1.00 98.19 74 PRO A CA 1
ATOM 580 C C . PRO A 1 74 ? -5.817 -8.341 3.667 1.00 98.19 74 PRO A C 1
ATOM 582 O O . PRO A 1 74 ? -5.414 -7.226 4.009 1.00 98.19 74 PRO A O 1
ATOM 585 N N . ILE A 1 75 ? -5.511 -8.911 2.502 1.00 98.31 75 ILE A N 1
ATOM 586 C CA . ILE A 1 75 ? -4.618 -8.330 1.498 1.00 98.31 75 ILE A CA 1
ATOM 587 C C . ILE A 1 75 ? -5.382 -8.186 0.182 1.00 98.31 75 ILE A C 1
ATOM 589 O O . ILE A 1 75 ? -6.000 -9.146 -0.283 1.00 98.31 75 ILE A O 1
ATOM 593 N N . LEU A 1 76 ? -5.316 -7.002 -0.423 1.00 97.75 76 LEU A N 1
ATOM 594 C CA . LEU A 1 76 ? -5.804 -6.725 -1.772 1.00 97.75 76 LEU A CA 1
ATOM 595 C C . LEU A 1 76 ? -4.623 -6.331 -2.668 1.00 97.75 76 LEU A C 1
ATOM 597 O O . LEU A 1 76 ? -3.978 -5.314 -2.429 1.00 97.75 76 LEU A O 1
ATOM 601 N N . GLY A 1 77 ? -4.354 -7.120 -3.706 1.00 95.06 77 GLY A N 1
ATOM 602 C CA . GLY A 1 77 ? -3.463 -6.729 -4.802 1.00 95.06 77 GLY A CA 1
ATOM 603 C C . GLY A 1 77 ? -4.273 -6.189 -5.978 1.00 95.06 77 GLY A C 1
ATOM 604 O O . GLY A 1 77 ? -5.331 -6.741 -6.291 1.00 95.06 77 GLY A O 1
ATOM 605 N N . VAL A 1 78 ? -3.799 -5.116 -6.612 1.00 93.69 78 VAL A N 1
ATOM 606 C CA . VAL A 1 78 ? -4.434 -4.516 -7.792 1.00 93.69 78 VAL A CA 1
ATOM 607 C C . VAL A 1 78 ? -3.437 -4.499 -8.950 1.00 93.69 78 VAL A C 1
ATOM 609 O O . VAL A 1 78 ? -2.362 -3.927 -8.802 1.00 93.69 78 VAL A O 1
ATOM 612 N N . CYS A 1 79 ? -3.874 -5.028 -10.103 1.00 84.94 79 CYS A N 1
ATOM 613 C CA . CYS A 1 79 ? -3.089 -5.311 -11.315 1.00 84.94 79 CYS A CA 1
ATOM 614 C C . CYS A 1 79 ? -2.263 -6.606 -11.264 1.00 84.94 79 CYS A C 1
ATOM 616 O O . CYS A 1 79 ? -1.704 -6.936 -10.198 1.00 84.94 79 CYS A O 1
#

Radius of gyration: 11.59 Å; chains: 1; bounding box: 27×24×28 Å

Foldseek 3Di:
DEEEADQPDPCSVVVVVVCVVVVHDYDYDYLARDDPVRVVVVVHQEYEYEDHPDDPVPRHCVVVNCVVCPVPHYYHYDD

Secondary structure (DSSP, 8-state):
-EEEEE-S-TTHHHHHHHHHHTT--EEEEETTS--HHHHHHH--SEEEEPP-SS-GGGSTTHHHHHHHHTTTS-EEE--

Sequence (79 aa):
MLLMIDNYDSFTYNLVQYFGELGVEVEVRRNDCVTMEEIEALAPQWLVISPGPCTPDEAGISLEVIQHFAGRIPILGVC

pLDDT: mean 94.29, std 6.15, range [72.56, 98.44]